Protein AF-A0A7C1RVY0-F1 (afdb_monomer_lite)

Sequence (43 aa):
MTTTSKSISEIAYQLGFEHPQSFNRLFKNKTDVSPLEYRNSFN

Secondary structure (DSSP, 8-state):
-------HHHHHHHTT-S-HHHHHHHHHHHHSS-HHHHHHHT-

Structure (mmCIF, N/CA/C/O backbone):
data_AF-A0A7C1RVY0-F1
#
_entry.id   AF-A0A7C1RVY0-F1
#
loop_
_atom_site.group_PDB
_atom_site.id
_atom_site.type_symbol
_atom_site.label_atom_id
_atom_site.label_alt_id
_atom_site.label_comp_id
_atom_site.label_asym_id
_atom_site.label_entity_id
_atom_site.label_seq_id
_atom_site.pdbx_PDB_ins_code
_atom_site.Cartn_x
_atom_site.Cartn_y
_atom_site.Cartn_z
_atom_site.occupancy
_atom_site.B_iso_or_equiv
_atom_site.auth_seq_id
_atom_site.auth_comp_id
_atom_site.auth_asym_id
_atom_site.auth_atom_id
_atom_site.pdbx_PDB_model_num
ATOM 1 N N . MET A 1 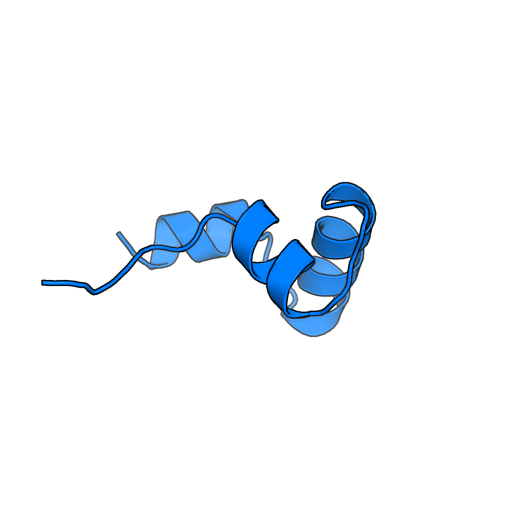1 ? 2.153 -17.687 15.062 1.00 41.03 1 MET A N 1
ATOM 2 C CA . MET A 1 1 ? 3.138 -17.021 14.179 1.00 41.03 1 MET A CA 1
ATOM 3 C C . MET A 1 1 ? 2.787 -17.476 12.771 1.00 41.03 1 MET A C 1
ATOM 5 O O . MET A 1 1 ? 2.845 -18.668 12.547 1.00 41.03 1 MET A O 1
ATOM 9 N N . THR A 1 2 ? 2.239 -16.701 11.845 1.00 40.00 2 THR A N 1
ATOM 10 C CA . THR A 1 2 ? 2.518 -15.318 11.456 1.00 40.00 2 THR A CA 1
ATOM 11 C C . THR A 1 2 ? 1.305 -14.779 10.674 1.00 40.00 2 THR A C 1
ATOM 13 O O . THR A 1 2 ? 1.182 -14.987 9.470 1.00 40.00 2 THR A O 1
ATOM 16 N N . THR A 1 3 ? 0.387 -14.057 11.318 1.00 48.47 3 THR A N 1
ATOM 17 C CA . THR A 1 3 ? -0.498 -13.138 10.583 1.00 48.47 3 THR A CA 1
ATOM 18 C C . THR A 1 3 ? 0.351 -11.925 10.239 1.00 48.47 3 THR A C 1
ATOM 20 O O . THR A 1 3 ? 0.321 -10.910 10.929 1.00 48.47 3 THR A O 1
ATOM 23 N N . THR A 1 4 ? 1.244 -12.084 9.260 1.00 54.19 4 THR A N 1
ATOM 24 C CA . THR A 1 4 ? 2.108 -11.000 8.807 1.00 54.19 4 THR A CA 1
ATOM 25 C C . THR A 1 4 ? 1.187 -9.915 8.273 1.00 54.19 4 THR A C 1
ATOM 27 O O . THR A 1 4 ? 0.673 -10.042 7.162 1.00 54.19 4 THR A O 1
ATOM 30 N N . SER A 1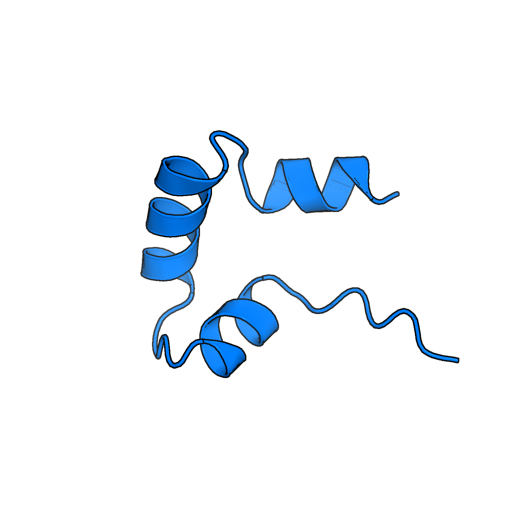 5 ? 0.953 -8.870 9.068 1.00 61.31 5 SER A N 1
ATOM 31 C CA . SER A 1 5 ? 0.367 -7.603 8.635 1.00 61.31 5 SER A CA 1
ATOM 32 C C . SER A 1 5 ? 1.329 -6.972 7.634 1.00 61.31 5 SER A C 1
ATOM 34 O O . SER A 1 5 ? 2.099 -6.067 7.960 1.00 61.31 5 SER A O 1
ATOM 36 N N . LYS A 1 6 ? 1.371 -7.548 6.429 1.00 65.25 6 LYS A N 1
ATOM 37 C CA . LYS A 1 6 ? 2.249 -7.133 5.345 1.00 65.25 6 LYS A CA 1
ATOM 38 C C . LYS A 1 6 ? 1.967 -5.668 5.087 1.00 65.25 6 LYS A C 1
ATOM 40 O O . LYS A 1 6 ? 0.821 -5.266 4.887 1.00 65.25 6 LYS A O 1
ATOM 45 N N . SER A 1 7 ? 3.019 -4.863 5.150 1.00 73.19 7 SER A N 1
ATOM 46 C CA . SER A 1 7 ? 2.889 -3.447 4.844 1.00 73.19 7 SER A CA 1
ATOM 47 C C . SER A 1 7 ? 2.440 -3.283 3.394 1.00 73.19 7 SER A C 1
ATOM 49 O O . SER A 1 7 ? 2.716 -4.113 2.537 1.00 73.19 7 SER A O 1
ATOM 51 N N . ILE A 1 8 ? 1.767 -2.180 3.114 1.00 73.44 8 ILE A N 1
ATOM 52 C CA . ILE A 1 8 ? 1.266 -1.808 1.785 1.00 73.44 8 ILE A CA 1
ATOM 53 C C . ILE A 1 8 ? 2.360 -1.916 0.709 1.00 73.44 8 ILE A C 1
ATOM 55 O O . ILE A 1 8 ? 2.097 -2.388 -0.392 1.00 73.44 8 ILE A O 1
ATOM 59 N N . SER A 1 9 ? 3.604 -1.586 1.065 1.00 77.06 9 SER A N 1
ATOM 60 C CA . SER A 1 9 ? 4.777 -1.780 0.210 1.00 77.06 9 SER A CA 1
ATOM 61 C C . SER A 1 9 ? 5.046 -3.248 -0.128 1.00 77.06 9 SER A C 1
ATOM 63 O O . SER A 1 9 ? 5.288 -3.555 -1.285 1.00 77.06 9 SER A O 1
ATOM 65 N N . GLU A 1 10 ? 4.957 -4.163 0.839 1.00 81.25 10 GLU A N 1
ATOM 66 C CA . GLU A 1 10 ? 5.151 -5.604 0.608 1.00 81.25 10 GLU A CA 1
ATOM 67 C C . GLU A 1 10 ? 4.102 -6.149 -0.363 1.00 81.25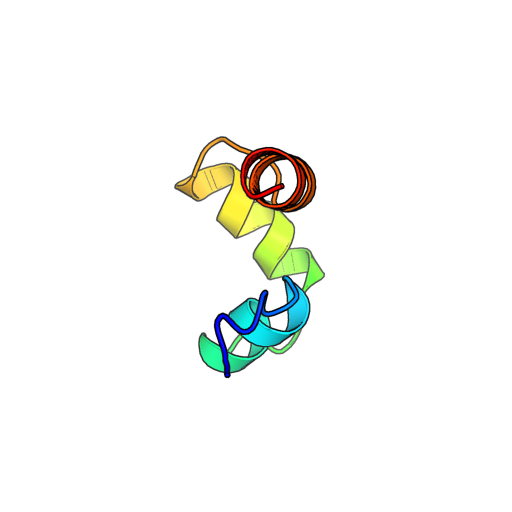 10 GLU A C 1
ATOM 69 O O . GLU A 1 10 ? 4.434 -6.885 -1.284 1.00 81.25 10 GLU A O 1
ATOM 74 N N . ILE A 1 11 ? 2.837 -5.751 -0.200 1.00 77.62 11 ILE A N 1
ATOM 75 C CA . ILE A 1 11 ? 1.749 -6.171 -1.095 1.00 77.62 11 ILE A CA 1
ATOM 76 C C . ILE A 1 11 ? 1.996 -5.640 -2.514 1.00 77.62 11 ILE A C 1
ATOM 78 O O . ILE A 1 11 ? 1.832 -6.382 -3.481 1.00 77.62 11 ILE A O 1
ATOM 82 N N . ALA A 1 12 ? 2.445 -4.387 -2.638 1.00 82.25 12 ALA A N 1
ATOM 83 C CA . ALA A 1 12 ? 2.834 -3.801 -3.917 1.00 82.25 12 ALA A CA 1
ATOM 84 C C . ALA A 1 12 ? 3.960 -4.611 -4.584 1.00 82.25 12 ALA A C 1
ATOM 86 O O . ALA A 1 12 ? 3.806 -5.028 -5.732 1.00 82.25 12 ALA A O 1
ATOM 87 N N . TYR A 1 13 ? 5.031 -4.920 -3.847 1.00 83.06 13 TYR A N 1
ATOM 88 C CA . TYR A 1 13 ? 6.140 -5.735 -4.350 1.00 83.06 13 TYR A CA 1
ATOM 89 C C . TYR A 1 13 ? 5.698 -7.148 -4.753 1.00 83.06 13 TYR A C 1
ATOM 91 O O . TYR A 1 13 ? 6.089 -7.627 -5.814 1.00 83.06 13 TYR A O 1
ATOM 99 N N . GLN A 1 14 ? 4.837 -7.804 -3.967 1.00 81.00 14 GLN A N 1
ATOM 100 C CA . GLN A 1 14 ? 4.318 -9.138 -4.298 1.00 81.00 14 GLN A CA 1
ATOM 101 C C . GLN A 1 14 ? 3.467 -9.156 -5.573 1.00 81.00 14 GLN A C 1
ATOM 103 O O . GLN A 1 14 ? 3.424 -10.167 -6.269 1.00 81.00 14 GLN A O 1
ATOM 108 N N . LEU A 1 15 ? 2.788 -8.054 -5.878 1.00 79.31 15 LEU A N 1
ATOM 109 C CA . LEU A 1 15 ? 1.987 -7.904 -7.090 1.00 79.31 15 LEU A CA 1
ATOM 110 C C . LEU A 1 15 ? 2.821 -7.488 -8.313 1.00 79.31 15 LEU A C 1
ATOM 112 O O . LEU A 1 15 ? 2.272 -7.382 -9.407 1.00 79.31 15 LEU A O 1
ATOM 116 N N . GLY A 1 16 ? 4.127 -7.256 -8.143 1.00 82.06 16 GLY A N 1
ATOM 117 C CA . GLY A 1 16 ? 5.020 -6.805 -9.210 1.00 82.06 16 GLY A CA 1
ATOM 118 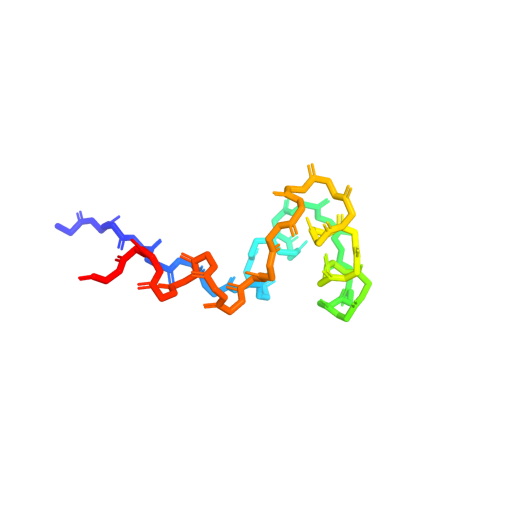C C . GLY A 1 16 ? 5.008 -5.291 -9.433 1.00 82.06 16 GLY A C 1
ATOM 119 O O . GLY A 1 16 ? 5.457 -4.828 -10.477 1.00 82.06 16 GLY A O 1
ATOM 120 N N . PHE A 1 17 ? 4.502 -4.502 -8.479 1.00 82.12 17 PHE A N 1
ATOM 121 C CA . PHE A 1 17 ? 4.633 -3.048 -8.528 1.00 82.12 17 PHE A CA 1
ATOM 122 C C . PHE A 1 17 ? 5.990 -2.626 -7.966 1.00 82.12 17 PHE A C 1
ATOM 124 O O . PHE A 1 17 ? 6.251 -2.769 -6.774 1.00 82.12 17 PHE A O 1
ATOM 131 N N . GLU A 1 18 ? 6.818 -2.017 -8.811 1.00 81.38 18 GLU A N 1
ATOM 132 C CA . GLU A 1 18 ? 8.095 -1.417 -8.396 1.00 81.38 18 GLU A CA 1
ATOM 133 C C . GLU A 1 18 ? 7.907 -0.185 -7.493 1.00 81.38 18 GLU A C 1
ATOM 135 O O . GLU A 1 18 ? 8.790 0.154 -6.704 1.00 81.38 18 GLU A O 1
ATOM 140 N N . HIS A 1 19 ? 6.744 0.477 -7.571 1.00 80.44 19 HIS A N 1
ATOM 141 C CA . HIS A 1 19 ? 6.453 1.694 -6.815 1.00 80.44 19 HIS A CA 1
ATOM 142 C C . HIS A 1 19 ? 5.167 1.587 -5.972 1.00 80.44 19 HIS A C 1
ATOM 144 O O . HIS A 1 19 ? 4.065 1.485 -6.526 1.00 80.44 19 HIS A O 1
ATOM 150 N N . PRO A 1 20 ? 5.250 1.742 -4.635 1.00 75.75 20 PRO A N 1
ATOM 151 C CA . PRO A 1 20 ? 4.086 1.679 -3.745 1.00 75.75 20 PRO A CA 1
ATOM 152 C C . PRO A 1 20 ? 3.121 2.867 -3.909 1.00 75.75 20 PRO A C 1
ATOM 154 O O . PRO A 1 20 ? 1.957 2.786 -3.529 1.00 75.75 20 PRO A O 1
ATOM 157 N N . GLN A 1 21 ? 3.564 3.976 -4.507 1.00 78.00 21 GLN A N 1
ATOM 158 C CA . GLN A 1 21 ? 2.716 5.149 -4.754 1.00 78.00 21 GLN A CA 1
ATOM 159 C C . GLN A 1 21 ? 1.630 4.863 -5.803 1.00 78.00 21 GLN A C 1
ATOM 161 O O . GLN A 1 21 ? 0.462 5.204 -5.601 1.00 78.00 21 GLN A O 1
ATOM 166 N N . SER A 1 22 ? 1.994 4.179 -6.893 1.00 84.81 22 SER A N 1
ATOM 167 C CA . SER A 1 22 ? 1.041 3.712 -7.908 1.00 84.81 22 SER A CA 1
ATOM 168 C C . SER A 1 22 ? 0.084 2.678 -7.326 1.00 84.81 22 SER A C 1
ATOM 170 O O . SER A 1 22 ? -1.120 2.737 -7.585 1.00 84.81 22 SER A O 1
ATOM 172 N N . PHE A 1 23 ? 0.603 1.790 -6.472 1.00 83.38 23 PHE A N 1
ATOM 173 C CA . PHE A 1 23 ? -0.210 0.827 -5.741 1.00 83.38 23 PHE A CA 1
ATOM 174 C C . PHE A 1 23 ? -1.256 1.515 -4.861 1.00 83.38 23 PHE A C 1
ATOM 176 O O . PHE A 1 23 ? -2.413 1.135 -4.933 1.00 83.38 23 PHE A O 1
ATOM 183 N N . ASN A 1 24 ? -0.917 2.573 -4.116 1.00 81.00 24 ASN A N 1
ATOM 184 C CA . ASN A 1 24 ? -1.892 3.286 -3.277 1.00 81.00 24 ASN A CA 1
ATOM 185 C C . ASN A 1 24 ? -3.078 3.832 -4.083 1.00 81.00 24 ASN A C 1
ATOM 187 O O . ASN A 1 24 ? -4.228 3.718 -3.658 1.00 81.00 24 ASN A O 1
ATOM 191 N N . ARG A 1 25 ? -2.801 4.418 -5.252 1.00 84.31 25 ARG A N 1
ATOM 192 C CA . ARG A 1 25 ? -3.834 4.984 -6.126 1.00 84.31 25 ARG A CA 1
ATOM 193 C C . ARG A 1 25 ? -4.691 3.894 -6.769 1.00 84.31 25 ARG A C 1
ATOM 195 O O . ARG A 1 25 ? -5.910 4.036 -6.813 1.00 84.31 25 ARG A O 1
ATOM 202 N N . LEU A 1 26 ? -4.071 2.801 -7.215 1.00 85.06 26 LEU A N 1
ATOM 203 C CA . LEU A 1 26 ? -4.777 1.634 -7.743 1.00 85.06 26 LEU A CA 1
ATOM 204 C C . LEU A 1 26 ? -5.617 0.946 -6.661 1.00 85.06 26 LEU A C 1
ATOM 206 O O . LEU A 1 26 ? -6.764 0.600 -6.911 1.00 85.06 26 LEU A O 1
ATOM 210 N N . PHE A 1 27 ? -5.060 0.771 -5.466 1.00 84.94 27 PHE A N 1
ATOM 211 C CA . PHE A 1 27 ? -5.714 0.140 -4.327 1.00 84.94 27 PHE A CA 1
ATOM 212 C C . PHE A 1 27 ? -6.950 0.930 -3.921 1.00 84.94 27 PHE A C 1
ATOM 214 O O . PHE A 1 27 ? -8.026 0.355 -3.827 1.00 84.94 27 PHE A O 1
ATOM 221 N N . LYS A 1 28 ? -6.832 2.258 -3.795 1.00 84.88 28 LYS A N 1
ATOM 222 C CA . LYS A 1 28 ? -7.991 3.116 -3.539 1.00 84.88 28 LYS A CA 1
ATOM 223 C C . LYS A 1 28 ? -9.026 3.030 -4.663 1.00 84.88 28 LYS A C 1
ATOM 225 O O . LYS A 1 28 ? -10.211 3.005 -4.388 1.00 84.88 28 LYS A O 1
ATOM 230 N N . ASN A 1 29 ? -8.606 2.952 -5.924 1.00 86.50 29 ASN A N 1
ATOM 231 C CA . ASN A 1 29 ? -9.540 2.827 -7.045 1.00 86.50 29 ASN A CA 1
ATOM 232 C C . ASN A 1 29 ? -10.230 1.450 -7.127 1.00 86.50 29 ASN A C 1
ATOM 234 O O . ASN A 1 29 ? -11.349 1.366 -7.618 1.00 86.50 29 ASN A O 1
ATOM 238 N N . LYS A 1 30 ? -9.575 0.376 -6.670 1.00 84.62 30 LYS A N 1
ATOM 239 C CA . LYS A 1 30 ? -10.102 -0.998 -6.712 1.00 84.62 30 LYS A CA 1
ATOM 240 C C . LYS A 1 30 ? -10.912 -1.378 -5.478 1.00 84.62 30 LYS A C 1
ATOM 242 O O . LYS A 1 30 ? -11.926 -2.050 -5.616 1.00 84.62 30 LYS A O 1
ATOM 247 N N . THR A 1 31 ? -10.440 -0.995 -4.299 1.00 80.94 31 THR A N 1
ATOM 248 C CA . THR A 1 31 ? -11.022 -1.370 -3.003 1.00 80.94 31 THR A CA 1
ATOM 249 C C . THR A 1 31 ? -11.910 -0.254 -2.441 1.00 80.94 31 THR A C 1
ATOM 251 O O . THR A 1 31 ? -12.529 -0.448 -1.404 1.00 80.94 31 THR A O 1
ATOM 254 N N . ASP A 1 32 ? -11.947 0.919 -3.084 1.00 83.81 32 ASP A N 1
ATOM 255 C CA . ASP A 1 32 ? -12.608 2.166 -2.643 1.00 83.81 32 ASP A CA 1
ATOM 256 C C . ASP A 1 32 ? -12.068 2.762 -1.324 1.00 83.81 32 ASP A C 1
ATOM 258 O O . ASP A 1 32 ? -12.205 3.951 -1.050 1.00 83.81 32 ASP A O 1
ATOM 262 N N . VAL A 1 33 ? -11.338 1.968 -0.542 1.00 81.06 33 VAL A N 1
ATOM 263 C CA . VAL A 1 33 ? -10.745 2.356 0.737 1.00 81.06 33 VAL A CA 1
ATOM 264 C C . VAL A 1 33 ? -9.259 2.668 0.613 1.00 81.06 33 VAL A C 1
ATOM 266 O O . VAL A 1 33 ? -8.516 2.073 -0.177 1.00 81.06 33 VAL A O 1
ATOM 269 N N . SER A 1 34 ? -8.787 3.599 1.440 1.00 82.06 34 SER A N 1
ATOM 270 C CA . SER A 1 34 ? -7.365 3.918 1.507 1.00 82.06 34 SER A CA 1
ATOM 271 C C . SER A 1 34 ? -6.586 2.755 2.137 1.00 82.06 34 SER A C 1
ATOM 273 O O . SER A 1 34 ? -7.048 2.164 3.111 1.00 82.06 34 SER A O 1
ATOM 275 N N . PRO A 1 35 ? -5.359 2.453 1.682 1.00 75.12 35 PRO A N 1
ATOM 276 C CA . PRO A 1 35 ? -4.537 1.399 2.283 1.00 75.12 35 PRO A CA 1
ATOM 277 C C . PRO A 1 35 ? -4.241 1.642 3.779 1.00 75.12 35 PRO A C 1
ATOM 279 O O . PRO A 1 35 ? -4.060 0.699 4.547 1.00 75.12 35 PRO A O 1
ATOM 282 N N . LEU A 1 36 ? -4.245 2.909 4.210 1.00 74.44 36 LEU A N 1
ATOM 283 C CA . LEU A 1 36 ? -4.154 3.295 5.618 1.00 74.44 36 LEU A CA 1
ATOM 284 C C . LEU A 1 36 ? -5.440 2.964 6.397 1.00 74.44 36 LEU A C 1
ATOM 286 O O . LEU A 1 36 ? -5.351 2.434 7.498 1.00 74.44 36 LEU A O 1
ATOM 290 N N . GLU A 1 37 ? -6.621 3.245 5.839 1.00 80.00 37 GLU A N 1
ATOM 291 C CA . GLU A 1 37 ? -7.916 2.881 6.440 1.00 80.00 37 GLU A CA 1
ATOM 292 C C . GLU A 1 37 ? -8.084 1.371 6.521 1.00 80.00 37 GLU A C 1
ATOM 294 O O . GLU A 1 37 ? -8.450 0.860 7.572 1.00 80.00 37 GLU A O 1
ATOM 299 N N . TYR A 1 38 ? -7.730 0.655 5.451 1.00 80.94 38 TYR A N 1
ATOM 300 C CA . TYR A 1 38 ? -7.709 -0.802 5.443 1.00 80.94 38 TYR A CA 1
ATOM 301 C C . TYR A 1 38 ? -6.828 -1.324 6.581 1.00 80.94 38 TYR A C 1
ATOM 303 O O . TYR A 1 38 ? -7.257 -2.161 7.361 1.00 80.94 38 TYR A O 1
ATOM 311 N N . ARG A 1 39 ? -5.625 -0.766 6.766 1.00 74.75 39 ARG A N 1
ATOM 312 C CA . ARG A 1 39 ? -4.752 -1.158 7.881 1.00 74.75 39 ARG A CA 1
ATOM 313 C C . ARG A 1 39 ? -5.342 -0.829 9.256 1.00 74.75 39 ARG A C 1
ATOM 315 O O . ARG A 1 39 ? -5.178 -1.634 10.164 1.00 74.75 39 ARG A O 1
ATOM 322 N N . ASN A 1 40 ? -6.008 0.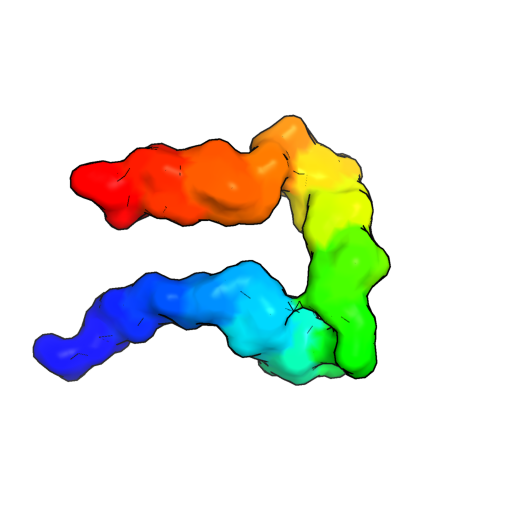315 9.407 1.00 73.50 40 ASN A N 1
ATOM 323 C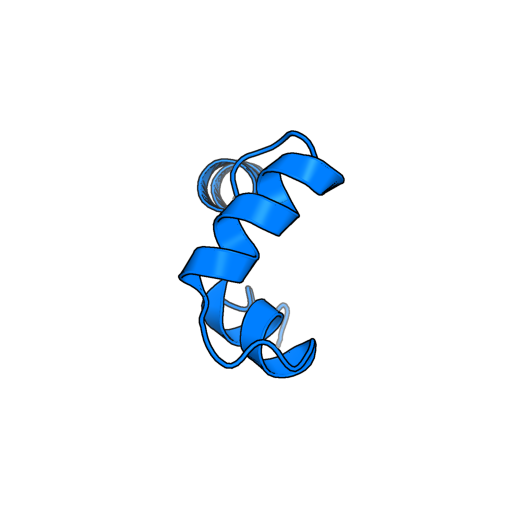 CA . ASN A 1 40 ? -6.667 0.689 10.663 1.00 73.50 40 ASN A CA 1
ATOM 324 C C . ASN A 1 40 ? -7.899 -0.182 10.961 1.00 73.50 40 ASN A C 1
ATOM 326 O O . ASN A 1 40 ? -8.144 -0.472 12.120 1.00 73.50 40 ASN A O 1
ATOM 330 N N . SER A 1 41 ? -8.638 -0.638 9.943 1.00 70.44 41 SER A N 1
ATOM 331 C CA . SER A 1 41 ? -9.757 -1.586 10.098 1.00 70.44 41 SER A CA 1
ATOM 332 C C . SER A 1 41 ? -9.318 -3.000 10.490 1.00 70.44 41 SER A C 1
ATOM 334 O O . SER A 1 41 ? -10.138 -3.782 10.956 1.00 70.44 41 SER A O 1
ATOM 336 N N . PHE A 1 42 ? -8.047 -3.348 10.280 1.00 65.56 42 PHE A N 1
ATOM 337 C CA . PHE A 1 42 ? -7.473 -4.643 10.665 1.00 65.56 42 PHE A CA 1
ATOM 338 C C . PHE A 1 42 ? -6.766 -4.613 12.038 1.00 65.56 42 PHE A C 1
ATOM 340 O O . PHE A 1 42 ? -6.033 -5.552 12.359 1.00 65.56 42 PHE A O 1
ATOM 347 N N . ASN A 1 43 ? -6.971 -3.560 12.838 1.00 53.91 43 ASN A N 1
ATOM 348 C CA . ASN A 1 43 ? -6.581 -3.469 14.251 1.00 53.91 43 ASN A CA 1
ATOM 349 C C . ASN A 1 43 ? -7.825 -3.547 15.140 1.00 53.91 43 ASN A C 1
ATOM 351 O O . ASN A 1 43 ? -7.685 -4.053 16.274 1.00 53.91 43 ASN A O 1
#

Radius of gyration: 10.53 Å; chains: 1; bounding box: 21×22×24 Å

pLDDT: mean 75.21, std 11.65, range [40.0, 86.5]

Foldseek 3Di:
DDPPPQQLVNVCVVVVNPDSVVVQVVCCVPVVDGSVVVSVVVD